Protein AF-A0AAJ6HP31-F1 (afdb_monomer_lite)

pLDDT: mean 74.82, std 14.39, range [46.94, 94.81]

InterPro domains:
  IPR027407 Manganese catalase, C-terminal [G3DSA:3.30.1530.10] (6-56)

Secondary structure (DSSP, 8-state):
-PPP----PPPTT-SB-TTSS-B----SSPPPSSPPPPPPPPPGGGTT--TTHHHHHHHHHHTT--

Sequence (66 aa):
MRSPRRGRRSSPGSGPTPDGKGEFRYDDNPVANAPEPALAPGDPRLYGTNPGMVGGMVNTVKSKLT

Radius of gyration: 25.11 Å; chains: 1; bounding box: 69×24×61 Å

Foldseek 3Di:
DDDDPPPDDDDPQADADPVRPGTRDDDPDDDDPDDDDDDDADDVVVPPPGPCVVVVVVVVVVVVVD

Organism: NCBI:txid1420889

Structure (mmCIF, N/CA/C/O backbone):
data_AF-A0AAJ6HP31-F1
#
_entry.id   AF-A0AAJ6HP31-F1
#
loop_
_atom_site.group_PDB
_atom_site.id
_atom_site.type_symbol
_atom_site.label_atom_id
_atom_site.label_alt_id
_atom_site.label_comp_id
_atom_site.label_asym_id
_atom_site.label_entity_id
_atom_site.label_seq_id
_atom_site.pdbx_PDB_ins_code
_atom_site.Cartn_x
_atom_site.Cartn_y
_atom_site.Cartn_z
_atom_site.occupancy
_atom_site.B_iso_or_equiv
_atom_site.auth_seq_id
_atom_site.auth_comp_id
_atom_site.auth_asym_id
_atom_site.auth_atom_id
_atom_site.pdbx_PDB_model_num
ATOM 1 N N . MET A 1 1 ? 37.753 14.264 -38.203 1.00 46.94 1 MET A N 1
ATOM 2 C CA . MET A 1 1 ? 36.859 14.709 -37.107 1.00 46.94 1 MET A CA 1
ATOM 3 C C . MET A 1 1 ? 35.765 13.663 -36.897 1.00 46.94 1 MET A C 1
ATOM 5 O O . MET A 1 1 ? 35.054 13.372 -37.846 1.00 46.94 1 MET A O 1
ATOM 9 N N . ARG A 1 2 ? 35.662 13.039 -35.710 1.00 56.03 2 ARG A N 1
ATOM 10 C CA . ARG A 1 2 ? 34.536 12.148 -35.351 1.00 56.03 2 ARG A CA 1
ATOM 11 C C . ARG A 1 2 ? 33.461 12.988 -34.669 1.00 56.03 2 ARG A C 1
ATOM 13 O O . ARG A 1 2 ? 33.739 13.601 -33.645 1.00 56.03 2 ARG A O 1
ATOM 20 N N . SER A 1 3 ? 32.260 13.018 -35.236 1.00 58.88 3 SER A N 1
ATOM 21 C CA . SER A 1 3 ? 31.101 13.687 -34.640 1.00 58.88 3 SER A CA 1
ATOM 22 C C . SER A 1 3 ? 30.799 13.119 -33.244 1.00 58.88 3 SER A C 1
ATOM 24 O O . SER A 1 3 ? 30.843 11.895 -33.075 1.00 58.88 3 SER A O 1
ATOM 26 N N . PRO A 1 4 ? 30.465 13.953 -32.241 1.00 61.25 4 PRO A N 1
ATOM 27 C CA . PRO A 1 4 ? 30.075 13.454 -30.933 1.00 61.25 4 PRO A CA 1
ATOM 28 C C . PRO A 1 4 ? 28.720 12.752 -31.056 1.00 61.25 4 PRO A C 1
ATOM 30 O O . PRO A 1 4 ? 27.741 13.322 -31.544 1.00 61.25 4 PRO A O 1
ATOM 33 N N . ARG A 1 5 ? 28.651 11.488 -30.625 1.00 65.56 5 ARG A N 1
ATOM 34 C CA . ARG A 1 5 ? 27.381 10.767 -30.504 1.00 65.56 5 ARG A CA 1
ATOM 35 C C . ARG A 1 5 ? 26.547 11.489 -29.445 1.00 65.56 5 ARG A C 1
ATOM 37 O O . ARG A 1 5 ? 26.889 11.437 -28.268 1.00 65.56 5 ARG A O 1
ATOM 44 N N . ARG A 1 6 ? 25.462 12.163 -29.847 1.00 64.69 6 ARG A N 1
ATOM 45 C CA . ARG A 1 6 ? 24.420 12.602 -28.904 1.00 64.69 6 ARG A CA 1
ATOM 46 C C . ARG A 1 6 ? 23.971 11.367 -28.128 1.00 64.69 6 ARG A C 1
ATOM 48 O O . ARG A 1 6 ? 23.379 10.467 -28.722 1.00 64.69 6 ARG A O 1
ATOM 55 N N . GLY A 1 7 ? 24.267 11.315 -26.832 1.00 58.09 7 GLY A N 1
ATOM 56 C CA . GLY A 1 7 ? 23.707 10.298 -25.951 1.00 58.09 7 GLY A CA 1
ATOM 57 C C . GLY A 1 7 ? 22.187 10.386 -26.034 1.00 58.09 7 GLY A C 1
ATOM 58 O O . GLY A 1 7 ? 21.606 11.417 -25.690 1.00 58.09 7 GLY A O 1
ATOM 59 N N . ARG A 1 8 ? 21.539 9.348 -26.570 1.00 66.56 8 ARG A N 1
ATOM 60 C CA . ARG A 1 8 ? 20.081 9.242 -26.516 1.00 66.56 8 ARG A CA 1
ATOM 61 C C . ARG A 1 8 ? 19.719 9.070 -25.047 1.00 66.56 8 ARG A C 1
ATOM 63 O O . ARG A 1 8 ? 20.110 8.082 -24.437 1.00 66.56 8 ARG A O 1
ATOM 70 N N . ARG A 1 9 ? 19.020 10.050 -24.478 1.00 68.50 9 ARG A N 1
ATOM 71 C CA . ARG A 1 9 ? 18.420 9.901 -23.152 1.00 68.50 9 ARG A CA 1
ATOM 72 C C . ARG A 1 9 ? 17.351 8.815 -23.253 1.00 68.50 9 ARG A C 1
ATOM 74 O O . ARG A 1 9 ? 16.502 8.891 -24.141 1.00 68.50 9 ARG A O 1
ATOM 81 N N . SER A 1 10 ? 17.432 7.803 -22.401 1.00 68.25 10 SER A N 1
ATOM 82 C CA . SER A 1 10 ? 16.366 6.819 -22.229 1.00 68.25 10 SER A CA 1
ATOM 83 C C . SER A 1 10 ? 15.149 7.490 -21.590 1.00 68.25 10 SER A C 1
ATOM 85 O O . SER A 1 10 ? 15.285 8.411 -20.783 1.00 68.25 10 SER A O 1
ATOM 87 N N . SER A 1 11 ? 13.954 7.053 -21.989 1.00 73.38 11 SER A N 1
ATOM 88 C CA . SER A 1 11 ? 12.715 7.474 -21.335 1.00 73.38 11 SER A CA 1
ATOM 89 C C . SER A 1 11 ? 12.612 6.795 -19.965 1.00 73.38 11 SER A C 1
ATOM 91 O O . SER A 1 11 ? 12.943 5.610 -19.868 1.00 73.38 11 SER A O 1
ATOM 93 N N . PRO A 1 12 ? 12.144 7.489 -18.912 1.00 72.25 12 PRO A N 1
ATOM 94 C CA . PRO A 1 12 ? 11.767 6.840 -17.660 1.00 72.25 12 PRO A CA 1
ATOM 95 C C . PRO A 1 12 ? 10.787 5.688 -17.930 1.00 72.25 12 PRO A C 1
ATOM 97 O O . PRO A 1 12 ? 9.866 5.843 -18.732 1.00 72.25 12 PRO A O 1
ATOM 100 N N . GLY A 1 13 ? 11.010 4.532 -17.300 1.00 78.19 13 GLY A N 1
ATOM 101 C CA . GLY A 1 13 ? 10.193 3.327 -17.500 1.00 78.19 13 GLY A CA 1
ATOM 102 C C . GLY A 1 13 ? 10.554 2.489 -18.733 1.00 78.19 13 GLY A C 1
ATOM 103 O O . GLY A 1 13 ? 9.815 1.576 -19.083 1.00 78.19 13 GLY A O 1
ATOM 104 N N . SER A 1 14 ? 11.674 2.777 -19.404 1.00 82.38 14 SER A N 1
ATOM 105 C CA . SER A 1 14 ? 12.225 1.939 -20.476 1.00 82.38 14 SER A CA 1
ATOM 106 C C . SER A 1 14 ? 13.610 1.411 -20.111 1.00 82.38 14 SER A C 1
ATOM 108 O O . SER A 1 14 ? 14.450 2.167 -19.621 1.00 82.38 14 SER A O 1
ATOM 110 N N . GLY A 1 15 ? 13.868 0.143 -20.434 1.00 85.31 15 GLY A N 1
ATOM 111 C CA . GLY A 1 15 ? 15.161 -0.505 -20.228 1.00 85.31 15 GLY A CA 1
ATOM 112 C C . GLY A 1 15 ? 15.242 -1.331 -18.940 1.00 85.31 15 GLY A C 1
ATOM 113 O O . GLY A 1 15 ? 14.210 -1.604 -18.308 1.00 85.31 15 GLY A O 1
ATOM 114 N N . PRO A 1 16 ? 16.465 -1.736 -18.555 1.00 91.44 16 PRO A N 1
ATOM 115 C CA . PRO A 1 16 ? 16.659 -2.670 -17.467 1.00 91.44 16 PRO A CA 1
ATOM 116 C C . PRO A 1 16 ? 16.263 -2.061 -16.124 1.00 91.44 16 PRO A C 1
ATOM 118 O O . PRO A 1 16 ? 16.385 -0.853 -15.895 1.00 91.44 16 PRO A O 1
ATOM 121 N N . THR A 1 17 ? 15.814 -2.916 -15.212 1.00 90.88 17 THR A N 1
ATOM 122 C CA . THR A 1 17 ? 15.556 -2.530 -13.827 1.00 90.88 17 THR A CA 1
ATOM 123 C C . THR A 1 17 ? 16.856 -2.080 -13.143 1.00 90.88 17 THR A C 1
ATOM 125 O O . THR A 1 17 ? 17.939 -2.531 -13.523 1.00 90.88 17 THR A O 1
ATOM 128 N N . PRO A 1 18 ? 16.796 -1.202 -12.119 1.00 88.12 18 PRO A N 1
ATOM 129 C CA . PRO A 1 18 ? 18.000 -0.673 -11.466 1.00 88.12 18 PRO A CA 1
ATOM 130 C C . PRO A 1 18 ? 18.903 -1.739 -10.835 1.00 88.12 18 PRO A C 1
ATOM 132 O O . PRO A 1 18 ? 20.097 -1.515 -10.663 1.00 88.12 18 PRO A O 1
ATOM 135 N N . ASP A 1 19 ? 18.339 -2.895 -10.488 1.00 91.62 19 ASP A N 1
ATOM 136 C CA . ASP A 1 19 ? 19.066 -4.048 -9.957 1.00 91.62 19 ASP A CA 1
ATOM 137 C C . ASP A 1 19 ? 19.661 -4.958 -11.050 1.00 91.62 19 ASP A C 1
ATOM 139 O O . ASP A 1 19 ? 20.344 -5.929 -10.728 1.00 91.62 19 ASP A O 1
ATOM 143 N N . GLY A 1 20 ? 19.412 -4.658 -12.330 1.00 91.56 20 GLY A N 1
ATOM 144 C CA . GLY A 1 20 ? 19.915 -5.396 -13.489 1.00 91.56 20 GLY A CA 1
ATOM 145 C C . GLY A 1 20 ? 19.278 -6.771 -13.699 1.0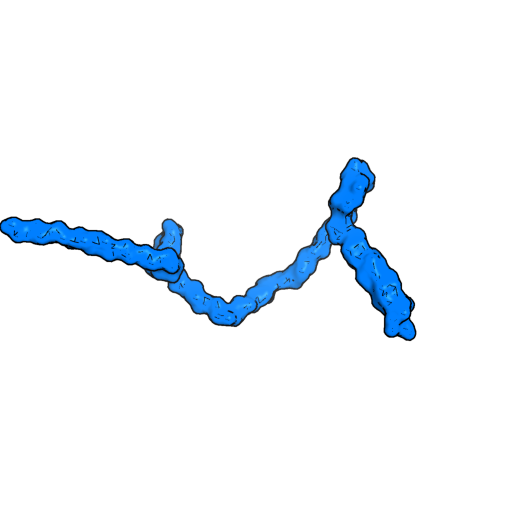0 91.56 20 GLY A C 1
ATOM 146 O O . GLY A 1 20 ? 19.798 -7.559 -14.487 1.00 91.56 20 GLY A O 1
ATOM 147 N N . LYS A 1 21 ? 18.186 -7.093 -12.995 1.00 94.44 21 LYS A N 1
ATOM 148 C CA . LYS A 1 21 ? 17.577 -8.437 -12.998 1.00 94.44 21 LYS A CA 1
ATOM 149 C C . LYS A 1 21 ? 16.389 -8.591 -13.946 1.00 94.44 21 LYS A C 1
ATOM 151 O O . LYS A 1 21 ? 15.806 -9.671 -14.020 1.00 94.44 21 LYS A O 1
ATOM 156 N N . GLY A 1 22 ? 16.019 -7.545 -14.675 1.00 91.19 22 GLY A N 1
ATOM 157 C CA . GLY A 1 22 ? 14.905 -7.588 -15.610 1.00 91.19 22 GLY A CA 1
ATOM 158 C C . GLY A 1 22 ? 14.766 -6.307 -16.415 1.00 91.19 22 GLY A C 1
ATOM 159 O O . GLY A 1 22 ? 15.667 -5.478 -16.441 1.00 91.19 22 GLY A O 1
ATOM 160 N N . GLU A 1 23 ? 13.612 -6.160 -17.055 1.00 92.50 23 GLU A N 1
ATOM 161 C CA . GLU A 1 23 ? 13.220 -5.000 -17.858 1.00 92.50 23 GLU A CA 1
ATOM 162 C C . GLU A 1 23 ? 11.924 -4.420 -17.288 1.00 92.50 23 GLU A C 1
ATOM 164 O O . GLU A 1 23 ? 11.065 -5.172 -16.809 1.00 92.50 23 GLU A O 1
ATOM 169 N N . PHE A 1 24 ? 11.758 -3.099 -17.363 1.00 89.31 24 PHE A N 1
ATOM 170 C CA . PHE A 1 24 ? 10.482 -2.470 -17.030 1.00 89.31 24 PHE A CA 1
ATOM 171 C C . PHE A 1 24 ? 9.374 -2.959 -17.970 1.00 89.31 24 PHE A C 1
ATOM 173 O O . PHE A 1 24 ? 9.553 -3.049 -19.185 1.00 89.31 24 PHE A O 1
ATOM 180 N N . ARG A 1 25 ? 8.206 -3.261 -17.397 1.00 87.69 25 ARG A N 1
ATOM 181 C CA . ARG A 1 25 ? 6.994 -3.630 -18.133 1.00 87.69 25 ARG A CA 1
ATOM 182 C C . ARG A 1 25 ? 5.831 -2.783 -17.646 1.00 87.69 25 ARG A C 1
ATOM 184 O O . ARG A 1 25 ? 5.746 -2.472 -16.461 1.00 87.69 25 ARG A O 1
ATOM 191 N N . TYR A 1 26 ? 4.963 -2.415 -18.578 1.00 87.19 26 TYR A N 1
ATOM 192 C CA . TYR A 1 26 ? 3.701 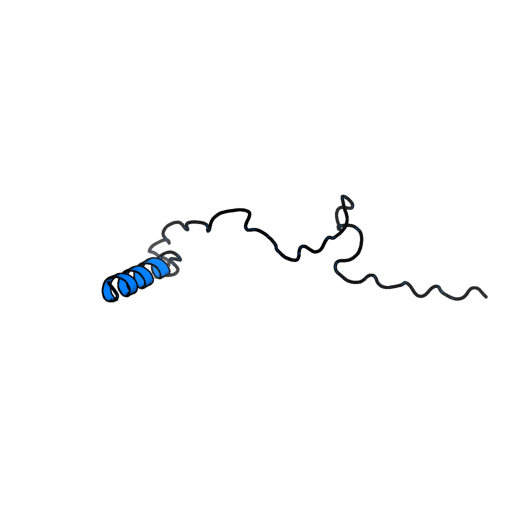-1.760 -18.281 1.00 87.19 26 TYR A CA 1
ATOM 193 C C . TYR A 1 26 ? 2.615 -2.824 -18.126 1.00 87.19 26 TYR A C 1
ATOM 195 O O . TYR A 1 26 ? 2.525 -3.724 -18.961 1.00 87.19 26 TYR A O 1
ATOM 203 N N . ASP A 1 27 ? 1.834 -2.712 -17.058 1.00 91.81 27 ASP A N 1
ATOM 204 C CA . ASP A 1 27 ? 0.621 -3.490 -16.823 1.00 91.81 27 ASP A CA 1
ATOM 205 C C . ASP A 1 27 ? -0.555 -2.509 -16.895 1.00 91.81 27 ASP A C 1
ATOM 207 O O . ASP A 1 27 ? -0.592 -1.526 -16.149 1.00 91.81 27 ASP A O 1
ATOM 211 N N . ASP A 1 28 ? -1.453 -2.725 -17.853 1.00 94.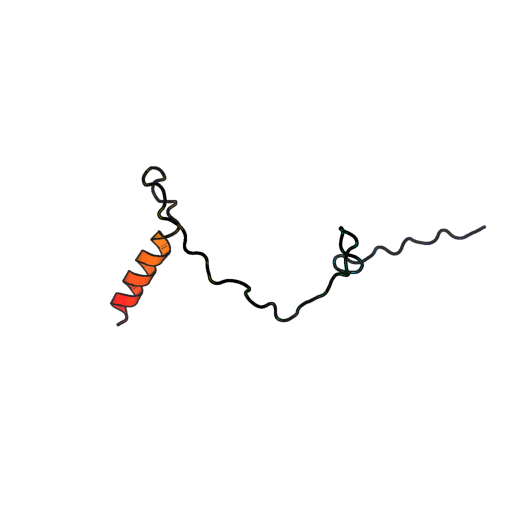81 28 ASP A N 1
ATOM 212 C CA . ASP A 1 28 ? -2.620 -1.882 -18.102 1.00 94.81 28 ASP A CA 1
ATOM 213 C C . ASP A 1 28 ? -3.784 -2.193 -17.155 1.00 94.81 28 ASP A C 1
ATOM 215 O O . ASP A 1 28 ? -4.688 -1.368 -17.006 1.00 94.81 28 ASP A O 1
ATOM 219 N N . ASN A 1 29 ? -3.747 -3.342 -16.478 1.00 94.69 29 ASN A N 1
ATOM 220 C CA . ASN A 1 29 ? -4.786 -3.778 -15.560 1.00 94.69 29 ASN A CA 1
ATOM 221 C C . ASN A 1 29 ? -4.188 -4.457 -14.313 1.00 94.69 29 ASN A C 1
ATOM 223 O O . ASN A 1 29 ? -4.371 -5.663 -14.107 1.00 94.69 29 ASN A O 1
ATOM 227 N N . PRO A 1 30 ? -3.494 -3.689 -13.452 1.00 92.69 30 PRO A N 1
ATOM 228 C CA . PRO A 1 30 ? -2.868 -4.235 -12.259 1.00 92.69 30 PRO A CA 1
ATOM 229 C C . PRO A 1 30 ? -3.915 -4.818 -11.307 1.00 92.69 30 PRO A C 1
ATOM 231 O O . PRO A 1 30 ? -4.938 -4.197 -11.009 1.00 92.69 30 PRO A O 1
ATOM 234 N N . VAL A 1 31 ? -3.628 -6.007 -10.782 1.00 94.19 31 VAL A N 1
ATOM 235 C CA . VAL A 1 31 ? -4.519 -6.719 -9.858 1.00 94.19 31 VAL A CA 1
ATOM 236 C C . VAL A 1 31 ? -4.082 -6.505 -8.409 1.00 94.19 31 VAL A C 1
ATOM 238 O O . VAL A 1 3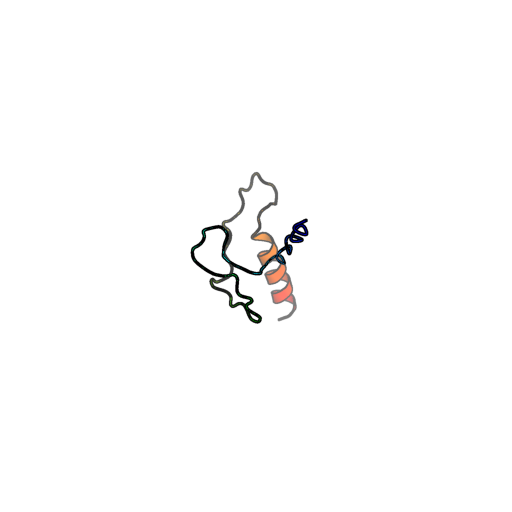1 ? -2.890 -6.436 -8.101 1.00 94.19 31 VAL A O 1
ATOM 241 N N . ALA A 1 32 ? -5.049 -6.413 -7.493 1.00 93.69 32 ALA A N 1
ATOM 242 C CA . ALA A 1 32 ? -4.758 -6.351 -6.065 1.00 93.69 32 ALA A CA 1
ATOM 243 C C . ALA A 1 32 ? -4.160 -7.684 -5.587 1.00 93.69 32 ALA A C 1
ATOM 245 O O . ALA A 1 32 ? -4.770 -8.739 -5.741 1.00 93.69 32 ALA A O 1
ATOM 246 N N . ASN A 1 33 ? -2.981 -7.626 -4.968 1.00 93.75 33 ASN A N 1
ATOM 247 C CA . ASN A 1 33 ? -2.273 -8.819 -4.488 1.00 93.75 33 ASN A CA 1
ATOM 248 C C . ASN A 1 33 ? -2.647 -9.218 -3.052 1.00 93.75 33 ASN A C 1
ATOM 250 O O . ASN A 1 33 ? -2.205 -10.255 -2.562 1.00 93.75 33 ASN A O 1
ATOM 254 N N . ALA A 1 34 ? -3.418 -8.383 -2.356 1.00 93.25 34 ALA A N 1
ATOM 255 C CA . ALA A 1 34 ? -3.810 -8.594 -0.971 1.00 93.25 34 ALA A CA 1
ATOM 256 C C . ALA A 1 34 ? -5.147 -7.893 -0.675 1.00 93.25 34 ALA A C 1
ATOM 258 O O . ALA A 1 34 ? -5.478 -6.909 -1.346 1.00 93.25 34 ALA A O 1
ATOM 259 N N . PRO A 1 35 ? -5.909 -8.378 0.323 1.00 92.69 35 PRO A N 1
ATOM 260 C CA . PRO A 1 35 ? -7.075 -7.665 0.830 1.00 92.69 35 PRO A CA 1
ATOM 261 C C . PRO A 1 35 ? -6.674 -6.353 1.517 1.00 92.69 35 PRO A C 1
ATOM 263 O O . PRO A 1 35 ? -5.514 -6.148 1.885 1.00 92.69 35 PRO A O 1
ATOM 266 N N . GLU A 1 36 ? -7.658 -5.478 1.728 1.00 91.06 36 GLU A N 1
ATOM 267 C CA . GLU A 1 36 ? -7.475 -4.257 2.512 1.00 91.06 36 GLU A CA 1
ATOM 268 C C . GLU A 1 36 ? -6.994 -4.596 3.939 1.00 91.06 36 GLU A C 1
ATOM 270 O O . GLU A 1 36 ? -7.579 -5.469 4.593 1.00 91.06 36 GLU A O 1
ATOM 275 N N . PRO A 1 37 ? -5.923 -3.950 4.439 1.00 88.12 37 PRO A N 1
ATOM 276 C 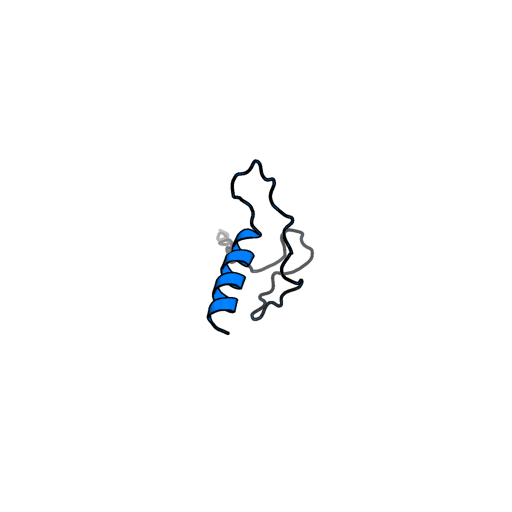CA . PRO A 1 37 ? -5.402 -4.251 5.762 1.00 88.12 37 PRO A CA 1
ATOM 277 C C . PRO A 1 37 ? -6.350 -3.748 6.854 1.00 88.12 37 PRO A C 1
ATOM 279 O O . PRO A 1 37 ? -6.744 -2.583 6.877 1.00 88.12 37 PRO A O 1
ATOM 282 N N . ALA A 1 38 ? -6.651 -4.614 7.821 1.00 87.00 38 ALA A N 1
ATOM 283 C CA . ALA A 1 38 ? -7.328 -4.205 9.043 1.00 87.00 38 ALA A CA 1
ATOM 284 C C . ALA A 1 38 ? -6.333 -3.507 9.980 1.00 87.00 38 ALA A C 1
ATOM 286 O O . ALA A 1 38 ? -5.311 -4.079 10.365 1.00 87.00 38 ALA A O 1
ATOM 287 N N . LEU A 1 39 ? -6.635 -2.266 10.354 1.00 82.62 39 LEU A N 1
ATOM 288 C CA . LEU A 1 39 ? -5.797 -1.484 11.258 1.00 82.62 39 LEU A CA 1
ATOM 289 C C . LEU A 1 39 ? -6.155 -1.793 12.715 1.00 82.62 39 LEU A C 1
ATOM 291 O O . LEU A 1 39 ? -7.329 -1.906 13.069 1.00 82.62 39 LEU A O 1
ATOM 295 N N . ALA A 1 40 ? -5.134 -1.923 13.564 1.00 81.50 40 ALA A N 1
ATOM 296 C CA . ALA A 1 40 ? -5.333 -2.088 15.000 1.00 81.50 40 ALA A CA 1
ATOM 297 C C . ALA A 1 40 ? -6.020 -0.845 15.606 1.00 81.50 40 ALA A C 1
ATOM 299 O O . ALA A 1 40 ? -5.869 0.260 15.071 1.00 81.50 40 ALA A O 1
ATOM 300 N N . PRO A 1 41 ? -6.746 -0.988 16.732 1.00 75.88 41 PRO A N 1
ATOM 301 C CA . PRO A 1 41 ? -7.298 0.159 17.443 1.00 75.88 41 PRO A CA 1
ATOM 302 C C . PRO A 1 41 ? -6.198 1.168 17.808 1.00 75.88 41 PRO A C 1
ATOM 304 O O . PRO A 1 41 ? -5.146 0.784 18.317 1.00 75.88 41 PRO A O 1
ATOM 307 N N . GLY A 1 42 ? -6.442 2.455 17.552 1.00 75.31 42 GLY A N 1
ATOM 308 C CA . GLY A 1 42 ? -5.511 3.524 17.926 1.00 75.31 42 GLY A CA 1
ATOM 309 C C . GLY A 1 42 ? -5.326 3.651 19.444 1.00 75.31 42 GLY A C 1
ATOM 310 O O . GLY A 1 42 ? -6.253 3.387 20.211 1.00 75.31 42 GLY A O 1
ATOM 311 N N . ASP A 1 43 ? -4.137 4.089 19.877 1.00 77.56 43 ASP A N 1
ATOM 312 C CA . ASP A 1 43 ? -3.861 4.392 21.288 1.00 77.56 43 ASP A CA 1
ATOM 313 C C . ASP A 1 43 ? -4.805 5.515 21.775 1.00 77.56 43 ASP A C 1
ATOM 315 O O . ASP A 1 43 ? -4.837 6.589 21.162 1.00 77.56 43 ASP A O 1
ATOM 319 N N . PRO A 1 44 ? -5.561 5.314 22.872 1.00 73.12 44 PRO A N 1
ATOM 320 C CA . PRO A 1 44 ? -6.497 6.309 23.399 1.00 73.12 44 PRO A CA 1
ATOM 321 C C . PRO A 1 44 ? -5.872 7.680 23.698 1.00 73.12 44 PRO A C 1
ATOM 323 O O . PRO A 1 44 ? -6.562 8.697 23.639 1.00 73.12 44 PRO A O 1
ATOM 326 N N . ARG A 1 45 ? -4.566 7.731 23.988 1.00 81.12 45 ARG A N 1
ATOM 327 C CA . ARG A 1 45 ? -3.821 8.971 24.276 1.00 81.12 45 ARG A CA 1
ATOM 328 C C . ARG A 1 45 ? -3.542 9.814 23.033 1.00 81.12 45 ARG A C 1
ATOM 330 O O . ARG A 1 45 ? -3.072 10.939 23.159 1.00 81.12 45 ARG A O 1
ATOM 337 N N . LEU A 1 46 ? -3.818 9.281 21.844 1.00 79.00 46 LEU A N 1
ATOM 338 C CA . LEU A 1 46 ? -3.650 9.972 20.565 1.00 79.00 46 LEU A CA 1
ATOM 339 C C . LEU A 1 46 ? -4.944 10.659 20.089 1.00 79.00 46 LEU A C 1
ATOM 341 O O . LEU A 1 46 ? -5.042 11.018 18.918 1.00 79.00 46 LEU A O 1
ATOM 345 N N . TYR A 1 47 ? -5.936 10.821 20.981 1.00 63.28 47 TYR A N 1
ATOM 346 C CA . TYR A 1 47 ? -7.133 11.672 20.844 1.00 63.28 47 TYR A CA 1
ATOM 347 C C . TYR A 1 47 ? -7.750 11.729 19.434 1.00 63.28 47 TYR A C 1
ATOM 349 O O . TYR A 1 47 ? -8.086 12.798 18.930 1.00 63.28 47 TYR A O 1
ATOM 357 N N . GLY A 1 48 ? -7.923 10.572 18.789 1.00 57.53 48 GLY A N 1
ATOM 358 C CA . GLY A 1 48 ? -8.655 10.481 17.525 1.00 57.53 48 GLY A CA 1
ATOM 359 C C . GLY A 1 48 ? -7.822 10.299 16.258 1.00 57.53 48 GLY A C 1
ATOM 360 O O . GLY A 1 48 ? -8.423 10.198 15.192 1.00 57.53 48 GLY A O 1
ATOM 361 N N . THR A 1 49 ? -6.500 10.098 16.319 1.00 57.16 49 THR A N 1
ATOM 362 C CA . THR A 1 49 ? -5.786 9.430 15.204 1.00 57.16 49 THR A CA 1
ATOM 363 C C . THR A 1 49 ? -6.031 7.916 15.239 1.00 57.16 49 THR A C 1
ATOM 365 O O . THR A 1 49 ? -5.109 7.108 15.209 1.00 57.16 49 THR A O 1
ATOM 368 N N . ASN A 1 50 ? -7.292 7.507 15.385 1.00 55.28 50 ASN A N 1
ATOM 369 C CA . ASN A 1 50 ? -7.682 6.109 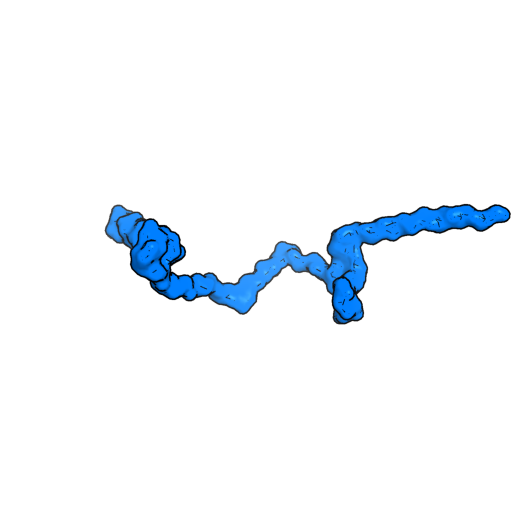15.324 1.00 55.28 50 ASN A CA 1
ATOM 370 C C . ASN A 1 50 ? -8.238 5.848 13.919 1.00 55.28 50 ASN A C 1
ATOM 372 O O . ASN A 1 50 ? -9.361 6.270 13.622 1.00 55.28 50 ASN A O 1
ATOM 376 N N . PRO A 1 51 ? -7.475 5.177 13.042 1.00 56.50 51 PRO A N 1
ATOM 377 C CA . PRO A 1 51 ? -7.880 4.994 11.656 1.00 56.50 51 PRO A CA 1
ATOM 378 C C . PRO A 1 51 ? -9.120 4.090 11.510 1.00 56.50 51 PRO A C 1
ATOM 380 O O . PRO A 1 51 ? -9.757 4.096 10.462 1.00 56.50 51 PRO A O 1
ATOM 383 N N . GLY A 1 52 ? -9.535 3.382 12.571 1.00 57.12 52 GLY A N 1
ATOM 384 C CA . GLY A 1 52 ? -10.781 2.609 12.607 1.00 57.12 52 GLY A CA 1
ATOM 385 C C . GLY A 1 52 ? -12.067 3.430 12.813 1.00 57.12 52 GLY A C 1
ATOM 386 O O . GLY A 1 52 ? -13.158 2.892 12.621 1.00 57.12 52 GLY A O 1
ATOM 387 N N . MET A 1 53 ? -11.996 4.721 13.180 1.00 55.03 53 MET A N 1
ATOM 388 C CA . MET A 1 53 ? -13.206 5.528 13.448 1.00 55.03 53 MET A CA 1
ATOM 389 C C . MET A 1 53 ? -14.023 5.870 12.196 1.00 55.03 53 MET A C 1
ATOM 391 O O . MET A 1 53 ? -15.221 6.131 12.309 1.00 55.03 53 MET A O 1
ATOM 395 N N . VAL A 1 54 ? -13.428 5.786 11.001 1.00 57.31 54 VAL A N 1
ATOM 396 C CA . VAL A 1 54 ? -14.172 5.927 9.737 1.00 57.31 54 VAL A CA 1
ATOM 397 C C . VAL A 1 54 ? -15.237 4.826 9.613 1.00 57.31 54 VAL A C 1
ATOM 399 O O . VAL A 1 54 ? -16.369 5.103 9.220 1.00 57.31 54 VAL A O 1
ATOM 402 N N . GLY A 1 55 ? -14.939 3.597 10.053 1.00 58.50 55 GLY A N 1
ATOM 403 C CA . GLY A 1 55 ? -15.881 2.473 9.991 1.00 58.50 55 GLY A CA 1
ATOM 404 C C . GLY A 1 55 ? -17.128 2.652 10.869 1.00 58.50 55 GLY A C 1
ATOM 405 O O . GLY A 1 55 ? -18.228 2.260 10.478 1.00 58.50 55 GLY A O 1
ATOM 406 N N . GLY A 1 56 ? -16.995 3.303 12.031 1.00 60.59 56 GLY A N 1
ATOM 407 C CA . GLY A 1 56 ? -18.123 3.563 12.938 1.00 60.59 56 GLY A CA 1
ATOM 408 C C . GLY A 1 56 ? -19.153 4.541 12.358 1.00 60.59 56 GLY A C 1
ATOM 409 O O . GLY A 1 56 ? -20.364 4.351 12.511 1.00 60.59 56 GLY A O 1
ATOM 410 N N . MET A 1 57 ? -18.683 5.554 11.625 1.00 58.69 57 MET A N 1
ATOM 411 C CA . MET A 1 57 ? -19.548 6.525 10.950 1.00 58.69 57 MET A CA 1
ATOM 412 C C . MET A 1 57 ? -20.287 5.887 9.766 1.00 58.69 57 MET A C 1
ATOM 414 O O . MET A 1 57 ? -21.489 6.097 9.607 1.00 58.69 57 MET A O 1
ATOM 418 N N . VAL A 1 58 ? -19.608 5.026 8.999 1.00 61.84 58 VAL A N 1
ATOM 419 C CA . VAL A 1 58 ? -20.209 4.278 7.880 1.00 61.84 58 VAL A CA 1
ATOM 420 C C . VAL A 1 58 ? -21.320 3.339 8.364 1.00 61.84 58 VAL A C 1
ATOM 422 O O . VAL A 1 58 ? -22.403 3.312 7.777 1.00 61.84 58 VAL A O 1
ATOM 425 N N . ASN A 1 59 ? -21.110 2.629 9.475 1.00 59.84 59 ASN A N 1
ATOM 426 C CA . ASN A 1 59 ? -22.132 1.747 10.051 1.00 59.84 59 ASN A CA 1
ATOM 427 C C . ASN A 1 59 ? -23.372 2.514 10.534 1.00 59.84 59 ASN A C 1
ATOM 429 O O . ASN A 1 59 ? -24.494 2.048 10.345 1.00 59.84 59 ASN A O 1
ATOM 433 N N . THR A 1 60 ? -23.180 3.711 11.094 1.00 64.75 60 THR A N 1
ATOM 434 C CA . THR A 1 60 ? -24.278 4.577 11.558 1.00 64.75 60 THR A CA 1
ATOM 435 C C . THR A 1 60 ? -25.109 5.143 10.402 1.00 64.75 60 THR A C 1
ATOM 437 O O . THR A 1 60 ? -26.310 5.353 10.544 1.00 64.75 60 THR A O 1
ATOM 440 N N . VAL A 1 61 ? -24.493 5.405 9.247 1.00 67.69 61 VAL A N 1
ATOM 441 C CA . VAL A 1 61 ? -25.222 5.830 8.040 1.00 67.69 61 VAL A CA 1
ATOM 442 C C . VAL A 1 61 ? -25.982 4.652 7.437 1.00 67.69 61 VAL A C 1
ATOM 444 O O . VAL A 1 61 ? -27.151 4.787 7.084 1.00 67.69 61 VAL A O 1
ATOM 447 N N . LYS A 1 62 ? -25.352 3.475 7.372 1.00 65.81 62 LYS A N 1
ATOM 448 C CA . LYS A 1 62 ? -25.968 2.266 6.816 1.00 65.81 62 LYS A CA 1
ATOM 449 C C . LYS A 1 62 ? -27.193 1.812 7.618 1.00 65.81 62 LYS A C 1
ATOM 451 O O . LYS A 1 62 ? -28.193 1.437 7.015 1.00 65.81 62 LYS A O 1
ATOM 456 N N . SER A 1 63 ? -27.155 1.924 8.948 1.00 63.94 63 SER A N 1
ATOM 457 C CA . SER A 1 63 ? -28.297 1.607 9.819 1.00 63.94 63 SER A CA 1
ATOM 458 C C . SER A 1 63 ? -29.465 2.593 9.723 1.00 63.94 63 SER A C 1
ATOM 460 O O . SER A 1 63 ? -30.552 2.272 10.185 1.00 63.94 63 SER A O 1
ATOM 462 N N . LYS A 1 64 ? -29.267 3.782 9.138 1.00 64.06 64 LYS A N 1
ATOM 463 C CA . LYS A 1 64 ? -30.339 4.763 8.890 1.00 64.06 64 LYS A CA 1
ATOM 464 C C . LYS A 1 64 ? -30.969 4.649 7.499 1.00 64.06 64 LYS A C 1
ATOM 466 O O . LYS A 1 64 ? -31.940 5.350 7.231 1.00 64.06 64 LYS A O 1
ATOM 471 N N . LEU A 1 65 ? -30.398 3.828 6.617 1.00 62.22 65 LEU A N 1
ATOM 472 C CA . LEU A 1 65 ? -30.851 3.634 5.234 1.00 62.22 65 LEU A CA 1
ATOM 473 C C . LEU A 1 65 ? -31.462 2.238 4.996 1.00 62.22 65 LEU A C 1
ATOM 475 O O . LEU A 1 65 ? -31.869 1.934 3.880 1.00 62.22 65 LEU A O 1
ATOM 479 N N . THR A 1 66 ? -31.504 1.392 6.029 1.00 55.00 66 THR A N 1
ATOM 480 C CA . THR A 1 66 ? -32.179 0.082 6.036 1.00 55.00 66 THR A CA 1
ATOM 481 C C . THR A 1 66 ? -33.374 0.159 6.971 1.00 55.00 66 THR A C 1
ATOM 483 O O . THR A 1 66 ? -34.430 -0.402 6.614 1.00 55.00 66 THR A O 1
#